Protein 1NWZ (pdb70)

B-factor: mean 12.77, std 9.42, range [4.28, 100.89]

InterPro domains:
  IPR000014 PAS domain [PS50112] (23-86)
  IPR000014 PAS domain [SM00091] (17-84)
  IPR000014 PAS domain [cd00130] (26-97)
  IPR012130 Photoactive yellow-protein [PIRSF000087] (1-125)
  IPR012130 Photoactive yellow-protein [TIGR02373] (2-125)
  IPR013767 PAS fold [PF00989] (20-121)
  IPR035965 PAS domain superfamily [SSF55785] (22-122)

GO terms:
  GO:0042802 identical protein binding (F, IPI)

Sequence (125 aa):
MEHVAFGSEDIENTLAKMDDGQLDGLAFGAIQLDGDGNILQYNAAEGDITGRDDPKQQVIGKNFFKDVAPCTDSPEFYYGGKKFFKKEEGGVVAASSGGNNLLNTMFEYTFDYQMTPTKVKVHMKKALSGDSYYWVFVKRV

Secondary structure (DSSP, 8-state):
-----TT-TTHHHHTTT--HHHHTT-SSEEEEEETT-BEEEE-HHHHHHH---HHHHTTSBIIIII-GGG-SIIIIIHHHHHHHHT--EEEEEEEE-TTS--EEEEEEEEE-SSSSEEEEEEEE-

CATH classification: 3.30.450.20

Structure (mmCIF, N/CA/C/O backbone):
data_1NWZ
#
_entry.id   1NWZ
#
_cell.length_a   65.699
_cell.length_b   65.699
_cell.length_c   40.239
_cell.angle_alpha   90.00
_cell.angle_beta   90.00
_cell.angle_gamma   120.00
#
_symmetry.space_group_name_H-M   'P 63'
#
loop_
_entity.id
_entity.type
_entity.pdbx_description
1 polymer 'Photoactive yellow protein'
2 non-polymer "4'-HYDROXYCINNAMIC ACID"
3 water water
#
loop_
_atom_site.group_PDB
_atom_site.id
_atom_site.type_symbol
_atom_site.label_atom_id
_atom_site.label_alt_id
_atom_site.label_comp_id
_atom_site.label_asym_id
_atom_site.label_entity_id
_atom_site.label_seq_id
_atom_site.pdbx_PDB_ins_code
_atom_site.Cartn_x
_atom_site.Cartn_y
_atom_site.Cartn_z
_atom_site.occupancy
_atom_site.B_iso_or_equiv
_atom_site.auth_seq_id
_atom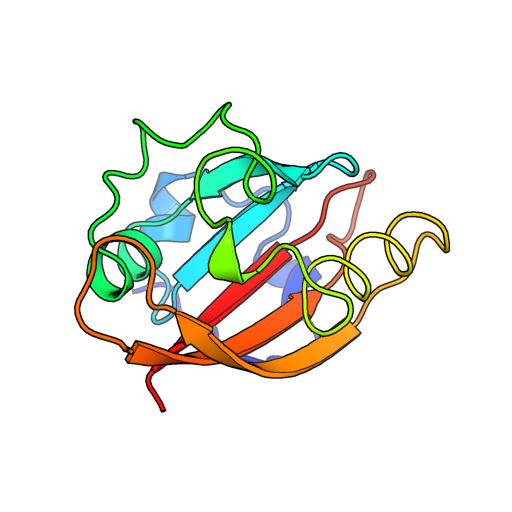_site.auth_comp_id
_atom_site.auth_asym_id
_atom_site.auth_atom_id
_atom_site.pdbx_PDB_model_num
ATOM 1 N N . MET A 1 1 ? 25.696 -15.731 -3.145 1.00 44.28 1 MET A N 1
ATOM 2 C CA . MET A 1 1 ? 25.619 -14.540 -3.932 1.00 35.16 1 MET A CA 1
ATOM 3 C C . MET A 1 1 ? 26.732 -13.563 -3.536 1.00 32.67 1 MET A C 1
ATOM 4 O O . MET A 1 1 ? 27.756 -13.990 -3.002 1.00 42.01 1 MET A O 1
ATOM 9 N N . GLU A 1 2 ? 26.530 -12.281 -3.794 1.00 25.41 2 GLU A N 1
ATOM 10 C CA . GLU A 1 2 ? 27.210 -11.217 -3.090 1.00 20.57 2 GLU A CA 1
ATOM 11 C C . GLU A 1 2 ? 26.288 -10.889 -1.909 1.00 20.73 2 GLU A C 1
ATOM 12 O O . GLU A 1 2 ? 25.113 -10.848 -2.188 1.00 27.78 2 GLU A O 1
ATOM 18 N N . HIS A 1 3 ? 26.772 -10.627 -0.745 1.00 19.83 3 HIS A N 1
ATOM 19 C CA . HIS A 1 3 ? 26.002 -10.314 0.465 1.00 19.56 3 HIS A CA 1
ATOM 20 C C . HIS A 1 3 ? 25.952 -8.807 0.654 1.00 20.77 3 HIS A C 1
ATOM 21 O O . HIS A 1 3 ? 26.702 -8.251 1.432 1.00 26.32 3 HIS A O 1
ATOM 28 N N . VAL A 1 4 ? 25.114 -8.088 -0.044 1.00 17.44 4 VAL A N 1
ATOM 29 C CA . VAL A 1 4 ? 24.871 -6.653 -0.005 1.00 16.00 4 VAL A CA 1
ATOM 30 C C . VAL A 1 4 ? 23.391 -6.370 -0.137 1.00 10.96 4 VAL A C 1
ATOM 31 O O . VAL A 1 4 ? 22.821 -6.887 -1.088 1.00 11.54 4 VAL A O 1
ATOM 35 N N . ALA A 1 5 ? 22.803 -5.599 0.772 1.00 10.69 5 ALA A N 1
ATOM 36 C CA . ALA A 1 5 ? 21.384 -5.267 0.668 1.00 9.12 5 ALA A CA 1
ATOM 37 C C . ALA A 1 5 ? 21.169 -3.984 -0.111 1.00 8.34 5 ALA A C 1
ATOM 38 O O . ALA A 1 5 ? 21.908 -3.044 -0.041 1.00 9.58 5 ALA A O 1
ATOM 40 N N . PHE A 1 6 ? 20.073 -4.018 -0.887 1.00 8.04 6 PHE A N 1
ATOM 41 C CA . PHE A 1 6 ? 19.593 -2.830 -1.554 1.00 7.63 6 PHE A CA 1
ATOM 42 C C . PHE A 1 6 ? 19.393 -1.708 -0.539 1.00 7.99 6 PHE A C 1
ATOM 43 O O . PHE A 1 6 ? 18.769 -1.876 0.484 1.00 9.03 6 PHE A O 1
ATOM 51 N N . GLY A 1 7 ? 19.942 -0.537 -0.906 1.00 7.85 7 GLY A N 1
ATOM 52 C CA . GLY A 1 7 ? 19.772 0.607 -0.073 1.00 9.11 7 GLY A CA 1
ATOM 53 C C . GLY A 1 7 ? 20.755 0.717 1.084 1.00 9.09 7 GLY A C 1
ATOM 54 O O . GLY A 1 7 ? 20.644 1.608 1.907 1.00 11.46 7 GLY A O 1
ATOM 55 N N . SER A 1 8 ? 21.731 -0.148 1.151 1.00 9.33 8 SER A N 1
ATOM 56 C CA . SER A 1 8 ? 22.742 -0.100 2.203 1.00 10.87 8 SER A CA 1
ATOM 57 C C . SER A 1 8 ? 23.434 1.250 2.189 1.00 10.74 8 SER A C 1
ATOM 58 O O . SER A 1 8 ? 23.765 1.823 1.156 1.00 10.79 8 SER A O 1
ATOM 63 N N . GLU A 1 9 ? 23.709 1.737 3.373 1.00 12.54 9 GLU A N 1
ATOM 64 C CA . GLU A 1 9 ? 24.288 3.094 3.511 1.00 14.86 9 GLU A CA 1
ATOM 65 C C . GLU A 1 9 ? 25.656 3.223 2.902 1.00 13.78 9 GLU A C 1
ATOM 66 O O . GLU A 1 9 ? 26.000 4.336 2.435 1.00 16.93 9 GLU A O 1
ATOM 72 N N . ASP A 1 10 ? 26.439 2.158 2.91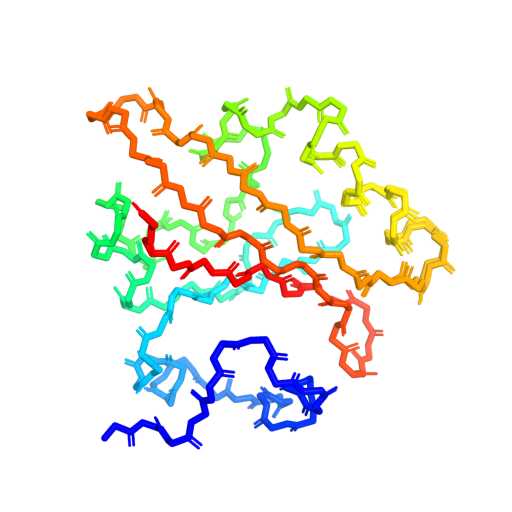6 1.00 14.94 10 ASP A N 1
ATOM 73 C CA . ASP A 1 10 ? 27.802 2.280 2.370 1.00 14.26 10 ASP A CA 1
ATOM 74 C C . ASP A 1 10 ? 27.956 1.515 1.092 1.00 11.58 10 ASP A C 1
ATOM 75 O O . ASP A 1 10 ? 29.051 1.049 0.761 1.00 12.51 10 ASP A O 1
ATOM 84 N N . ILE A 1 11 ? 26.863 1.385 0.328 1.00 10.69 11 ILE A N 1
ATOM 85 C CA . ILE A 1 11 ? 26.914 0.547 -0.865 1.00 9.92 11 ILE A CA 1
ATOM 86 C C . ILE A 1 11 ? 27.990 0.988 -1.828 1.00 10.01 11 ILE A C 1
ATOM 87 O O . ILE A 1 11 ? 28.541 0.139 -2.531 1.00 11.38 11 ILE A O 1
ATOM 92 N N . GLU A 1 12 ? 28.268 2.302 -1.943 1.00 10.27 12 GLU A N 1
ATOM 93 C CA . GLU A 1 12 ? 29.232 2.757 -2.893 1.00 10.86 12 GLU A CA 1
ATOM 94 C C . GLU A 1 12 ? 30.644 2.268 -2.506 1.00 11.14 12 GLU A C 1
ATOM 95 O O . GLU A 1 12 ? 31.492 2.123 -3.381 1.00 11.94 12 GLU A O 1
ATOM 101 N N . ASN A 1 13 ? 30.909 2.043 -1.255 1.00 10.43 13 ASN A N 1
ATOM 102 C CA . ASN A 1 13 ? 32.184 1.472 -0.852 1.00 10.52 13 ASN A CA 1
ATOM 103 C C . ASN A 1 13 ? 32.233 0.015 -1.175 1.00 10.88 13 ASN A C 1
ATOM 104 O O . ASN A 1 13 ? 33.215 -0.511 -1.715 1.00 12.17 13 ASN A O 1
ATOM 109 N N . THR A 1 14 ? 31.171 -0.720 -0.880 1.00 11.18 14 THR A N 1
ATOM 110 C CA . THR A 1 14 ? 31.156 -2.133 -1.146 1.00 12.10 14 THR A CA 1
ATOM 111 C C . THR A 1 14 ? 31.297 -2.491 -2.613 1.00 12.67 14 THR A C 1
ATOM 112 O O . THR A 1 14 ? 31.971 -3.468 -3.006 1.00 14.68 14 THR A O 1
ATOM 116 N N . LEU A 1 15 ? 30.640 -1.739 -3.441 1.00 12.24 15 LEU A N 1
ATOM 117 C CA . LEU A 1 15 ? 30.671 -1.989 -4.884 1.00 12.08 15 LEU A CA 1
ATOM 118 C C . LEU A 1 15 ? 31.790 -1.272 -5.603 1.00 13.17 15 LEU A C 1
ATOM 119 O O . LEU A 1 15 ? 31.925 -1.497 -6.810 1.00 20.57 15 LEU A O 1
ATOM 124 N N . ALA A 1 16 ? 32.624 -0.499 -4.913 1.00 15.22 16 ALA A N 1
ATOM 125 C CA . ALA A 1 16 ? 33.698 0.262 -5.573 1.00 15.34 16 ALA A CA 1
ATOM 126 C C . ALA A 1 16 ? 34.578 -0.684 -6.382 1.00 13.25 16 ALA A C 1
ATOM 127 O O . ALA A 1 16 ? 34.988 -1.697 -5.838 1.00 14.66 16 ALA A O 1
ATOM 129 N N . LYS A 1 17 ? 34.795 -0.409 -7.677 1.00 17.31 17 LYS A N 1
ATOM 130 C CA . LYS A 1 17 ? 35.670 -1.224 -8.502 1.00 19.95 17 LYS A CA 1
ATOM 131 C C . LYS A 1 17 ? 35.213 -2.661 -8.629 1.00 23.67 17 LYS A C 1
ATOM 132 O O . LYS A 1 17 ? 36.035 -3.479 -9.061 1.00 32.07 17 LYS A O 1
ATOM 138 N N . MET A 1 18 ? 33.959 -2.949 -8.304 1.00 22.16 18 MET A N 1
ATOM 139 C CA . MET A 1 18 ? 33.482 -4.346 -8.374 1.00 25.54 18 MET A CA 1
ATOM 140 C C . MET A 1 18 ? 33.535 -4.805 -9.817 1.00 23.87 18 MET A C 1
ATOM 141 O O . MET A 1 18 ? 33.063 -4.073 -10.657 1.00 27.84 18 MET A O 1
ATOM 146 N N . ASP A 1 19 ? 34.107 -5.961 -10.181 1.00 24.72 19 ASP A N 1
ATOM 147 C CA . ASP A 1 19 ? 34.075 -6.300 -11.609 1.00 22.60 19 ASP A CA 1
ATOM 148 C C . ASP A 1 19 ? 32.709 -6.836 -12.024 1.00 17.66 19 ASP A C 1
ATOM 149 O O . ASP A 1 19 ? 31.842 -7.108 -11.250 1.00 17.43 19 ASP A O 1
ATOM 154 N N . ASP A 1 20 ? 32.539 -7.014 -13.339 1.00 18.08 20 ASP A N 1
ATOM 155 C CA . ASP A 1 20 ? 31.260 -7.361 -13.844 1.00 16.96 20 ASP A CA 1
ATOM 156 C C . ASP A 1 20 ? 30.803 -8.708 -13.284 1.00 15.97 20 ASP A C 1
ATOM 157 O O . ASP A 1 20 ? 29.639 -8.871 -12.897 1.00 14.47 20 ASP A O 1
ATOM 162 N N . GLY A 1 21 ? 31.593 -9.717 -13.147 1.00 17.92 21 GLY A N 1
ATOM 163 C CA . GLY A 1 21 ? 31.286 -10.940 -12.499 1.00 19.05 21 GLY A CA 1
ATOM 164 C C . GLY A 1 21 ? 30.709 -10.869 -11.089 1.00 17.54 21 GLY A C 1
ATOM 165 O O . GLY A 1 21 ? 29.718 -11.465 -10.674 1.00 19.07 21 GLY A O 1
ATOM 166 N N . GLN A 1 22 ? 31.395 -10.115 -10.261 1.00 18.54 22 GLN A N 1
ATOM 167 C CA . GLN A 1 22 ? 30.959 -9.903 -8.889 1.00 17.68 22 GLN A CA 1
ATOM 168 C C . GLN A 1 22 ? 29.633 -9.138 -8.873 1.00 13.52 22 GLN A C 1
ATOM 169 O O . GLN A 1 22 ? 28.751 -9.453 -8.090 1.00 14.71 22 GLN A O 1
ATOM 175 N N . LEU A 1 23 ? 29.499 -8.130 -9.735 1.00 12.02 23 LEU A N 1
ATOM 176 C CA . LEU A 1 23 ? 28.269 -7.389 -9.774 1.00 10.56 23 LEU A CA 1
ATOM 177 C C . LEU A 1 23 ? 27.080 -8.301 -10.105 1.00 9.56 23 LEU A C 1
ATOM 178 O O . LEU A 1 23 ? 25.970 -8.083 -9.639 1.00 9.74 23 LEU A O 1
ATOM 183 N N . ASP A 1 24 ? 27.340 -9.297 -10.935 1.00 9.58 24 ASP A N 1
ATOM 184 C CA . ASP A 1 24 ? 26.302 -10.263 -11.263 1.00 10.54 24 ASP A CA 1
ATOM 185 C C . ASP A 1 24 ? 25.863 -11.096 -10.088 1.00 11.02 24 ASP A C 1
ATOM 186 O O . ASP A 1 24 ? 24.881 -11.788 -10.121 1.00 14.11 24 ASP A O 1
ATOM 191 N N . GLY A 1 25 ? 26.606 -11.084 -8.985 1.00 11.89 25 GLY A N 1
ATOM 192 C CA . GLY A 1 25 ? 26.158 -11.803 -7.809 1.00 12.99 25 GLY A CA 1
ATOM 193 C C . GLY A 1 25 ? 25.246 -11.035 -6.930 1.00 10.97 25 GLY A C 1
ATOM 194 O O . GLY A 1 25 ? 24.865 -11.565 -5.879 1.00 14.02 25 GLY A O 1
ATOM 195 N N . LEU A 1 26 ? 24.868 -9.794 -7.205 1.00 10.45 26 LEU A N 1
ATOM 196 C CA . LEU A 1 26 ? 23.957 -9.055 -6.331 1.00 9.12 26 LEU A CA 1
ATOM 197 C C . LEU A 1 26 ? 22.515 -9.522 -6.417 1.00 9.06 26 LEU A C 1
ATOM 198 O O . LEU A 1 26 ? 22.057 -10.016 -7.451 1.00 10.14 26 LEU A O 1
ATOM 203 N N . ALA A 1 27 ? 21.790 -9.314 -5.345 1.00 8.78 27 ALA A N 1
ATOM 204 C CA . ALA A 1 27 ? 20.388 -9.652 -5.263 1.00 9.54 27 ALA A CA 1
ATOM 205 C C . ALA A 1 27 ? 19.473 -8.683 -5.976 1.00 8.14 27 ALA A C 1
ATOM 206 O O . ALA A 1 27 ? 18.257 -8.921 -6.034 1.00 11.11 27 ALA A O 1
ATOM 208 N N . PHE A 1 28 ? 20.013 -7.583 -6.449 1.00 6.78 28 PHE A N 1
ATOM 209 C CA . PHE A 1 28 ? 19.247 -6.508 -7.052 1.00 6.30 28 PHE A CA 1
ATOM 210 C C . PHE A 1 28 ? 19.988 -6.064 -8.300 1.00 5.28 28 PHE A C 1
ATOM 211 O O . PHE A 1 28 ? 21.165 -6.334 -8.492 1.00 5.78 28 PHE A O 1
ATOM 219 N N . GLY A 1 29 ? 19.235 -5.358 -9.147 1.00 5.04 29 GLY A N 1
ATOM 220 C CA . GLY A 1 29 ? 19.803 -4.788 -10.342 1.00 5.00 29 GLY A CA 1
ATOM 221 C C . GLY A 1 29 ? 20.776 -3.678 -10.021 1.00 4.56 29 GLY A C 1
ATOM 222 O O . GLY A 1 29 ? 20.551 -2.863 -9.121 1.00 4.95 29 GLY A O 1
ATOM 223 N N . ALA A 1 30 ? 21.843 -3.623 -10.801 1.00 4.94 30 ALA A N 1
ATOM 224 C CA . ALA A 1 30 ? 22.860 -2.594 -10.634 1.00 5.07 30 ALA A CA 1
ATOM 225 C C . ALA A 1 30 ? 23.354 -2.190 -12.014 1.00 5.14 30 ALA A C 1
ATOM 226 O O . ALA A 1 30 ? 23.776 -3.031 -12.798 1.00 6.11 30 ALA A O 1
ATOM 228 N N . ILE A 1 31 ? 23.323 -0.890 -12.236 1.00 5.20 31 ILE A N 1
ATOM 229 C CA . ILE A 1 31 ? 23.802 -0.244 -13.434 1.00 5.34 31 ILE A CA 1
ATOM 230 C C . ILE A 1 31 ? 24.795 0.805 -12.998 1.00 5.36 31 ILE A C 1
ATOM 231 O O . ILE A 1 31 ? 24.518 1.556 -12.059 1.00 6.59 31 ILE A O 1
ATOM 236 N N . GLN A 1 32 ? 25.937 0.912 -13.661 1.00 6.04 32 GLN A N 1
ATOM 237 C CA . GLN A 1 32 ? 26.842 2.028 -13.428 1.00 6.70 32 GLN A CA 1
ATOM 238 C C . GLN A 1 32 ? 26.801 2.897 -14.673 1.00 6.46 32 GLN A C 1
ATOM 239 O O . GLN A 1 32 ? 26.966 2.361 -15.776 1.00 7.05 32 GLN A O 1
ATOM 245 N N . LEU A 1 33 ? 26.584 4.185 -14.505 1.00 6.69 33 LEU A N 1
ATOM 246 C CA . LEU A 1 33 ? 26.508 5.167 -15.559 1.00 6.76 33 LEU A CA 1
ATOM 247 C C . LEU A 1 33 ? 27.650 6.170 -15.411 1.00 7.20 33 LEU A C 1
ATOM 248 O O . LEU A 1 33 ? 28.002 6.542 -14.319 1.00 8.16 33 LEU A O 1
ATOM 253 N N . ASP A 1 34 ? 28.122 6.677 -16.542 1.00 7.68 34 ASP A N 1
ATOM 254 C CA . ASP A 1 34 ? 28.934 7.867 -16.496 1.00 8.80 34 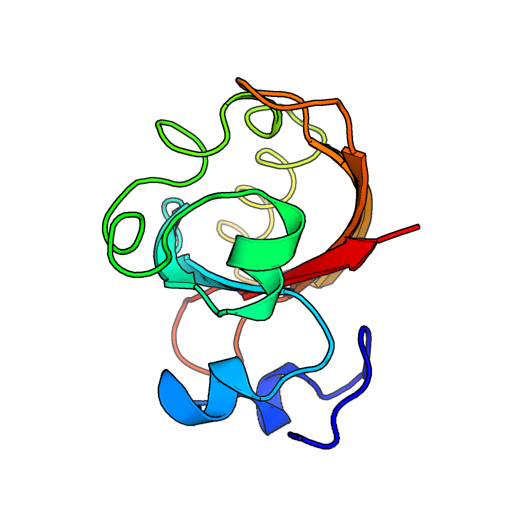ASP A CA 1
ATOM 255 C C . ASP A 1 34 ? 28.008 9.082 -16.364 1.00 8.85 34 ASP A C 1
ATOM 256 O O . ASP A 1 34 ? 26.788 8.963 -16.317 1.00 8.90 34 ASP A O 1
ATOM 261 N N . GLY A 1 35 ? 28.621 10.274 -16.299 1.00 10.76 35 GLY A N 1
ATOM 262 C CA . GLY A 1 35 ? 27.812 11.449 -16.055 1.00 11.49 35 GLY A CA 1
ATOM 263 C C . GLY A 1 35 ? 26.898 11.847 -17.157 1.00 12.01 35 GLY A C 1
ATOM 264 O O . GLY A 1 35 ? 25.945 12.601 -16.925 1.00 14.14 35 GLY A O 1
ATOM 265 N N . ASP A 1 36 ? 27.143 11.317 -18.343 1.00 11.16 36 ASP A N 1
ATOM 266 C CA . ASP A 1 36 ? 26.227 11.542 -19.442 1.00 11.56 36 ASP A CA 1
ATOM 267 C C . ASP A 1 36 ? 25.108 10.528 -19.462 1.00 11.36 36 ASP A C 1
ATOM 268 O O . ASP A 1 36 ? 24.153 10.705 -20.195 1.00 14.50 36 ASP A O 1
ATOM 273 N N . GLY A 1 37 ? 25.194 9.491 -18.679 1.00 9.54 37 GLY A N 1
ATOM 274 C CA . GLY A 1 37 ? 24.233 8.435 -18.745 1.00 9.37 37 GLY A CA 1
ATOM 275 C C . GLY A 1 37 ? 24.624 7.254 -19.623 1.00 8.22 37 GLY A C 1
ATOM 276 O O . GLY A 1 37 ? 23.786 6.373 -19.823 1.00 8.76 37 GLY A O 1
ATOM 277 N N . ASN A 1 38 ? 25.868 7.191 -20.086 1.00 8.37 38 ASN A N 1
ATOM 278 C CA . ASN A 1 38 ? 26.305 6.006 -20.784 1.00 8.23 38 ASN A CA 1
ATOM 279 C C . ASN A 1 38 ? 26.540 4.860 -19.794 1.00 7.09 38 ASN A C 1
ATOM 280 O O . ASN A 1 38 ? 27.056 5.042 -18.709 1.00 7.83 38 ASN A O 1
ATOM 285 N N . ILE A 1 39 ? 26.129 3.678 -20.234 1.00 7.01 39 ILE A N 1
ATOM 286 C CA . ILE A 1 39 ? 26.182 2.503 -19.367 1.00 6.41 39 ILE A CA 1
ATOM 287 C C . ILE A 1 39 ? 27.579 1.910 -19.342 1.00 6.71 39 ILE A C 1
ATOM 288 O O . ILE A 1 39 ? 28.100 1.493 -20.391 1.00 7.66 39 ILE A O 1
ATOM 293 N N . LEU A 1 40 ? 28.159 1.825 -18.172 1.00 6.87 40 LEU A N 1
ATOM 294 C CA . LEU A 1 40 ? 29.465 1.254 -17.944 1.00 7.31 40 LEU A CA 1
ATOM 295 C C . LEU A 1 40 ? 29.399 -0.175 -17.462 1.00 7.23 40 LEU A C 1
ATOM 296 O O . LEU A 1 40 ? 30.277 -0.985 -17.780 1.00 8.79 40 LEU A O 1
ATOM 301 N N . GLN A 1 41 ? 28.414 -0.476 -16.627 1.00 6.84 41 GLN A N 1
ATOM 302 C CA . GLN A 1 41 ? 28.200 -1.807 -16.060 1.00 6.61 41 GLN A CA 1
ATOM 303 C C . GLN A 1 41 ? 26.702 -2.018 -15.993 1.00 5.95 41 GLN A C 1
ATOM 304 O O . GLN A 1 41 ? 25.944 -1.071 -15.845 1.00 5.92 41 GLN A O 1
ATOM 314 N N . TYR A 1 42 ? 26.319 -3.273 -16.073 1.00 5.99 42 TYR A N 1
ATOM 315 C CA . TYR A 1 42 ? 24.883 -3.633 -16.073 1.00 5.62 42 TYR A CA 1
ATOM 316 C C . TYR A 1 42 ? 24.824 -5.081 -15.663 1.00 5.83 42 TYR A C 1
ATOM 317 O O . TYR A 1 42 ? 25.366 -5.926 -16.373 1.00 7.15 42 TYR A O 1
ATOM 326 N N . ASN A 1 43 ? 24.229 -5.396 -14.536 1.00 5.76 43 ASN A N 1
ATOM 327 C CA . ASN A 1 43 ? 24.358 -6.743 -14.021 1.00 5.97 43 ASN A CA 1
ATOM 328 C C . ASN A 1 43 ? 23.199 -7.654 -14.429 1.00 6.13 43 ASN A C 1
ATOM 329 O O . ASN A 1 43 ? 22.211 -7.291 -15.015 1.00 6.09 43 ASN A O 1
ATOM 334 N N . ALA A 1 44 ? 23.407 -8.927 -14.048 1.00 7.50 44 ALA A N 1
ATOM 335 C CA . ALA A 1 44 ? 22.482 -9.972 -14.446 1.00 7.79 44 ALA A CA 1
ATOM 336 C C . ALA A 1 44 ? 21.135 -9.751 -13.822 1.00 6.83 44 ALA A C 1
ATOM 337 O O . ALA A 1 44 ? 20.096 -9.966 -14.475 1.00 7.42 44 ALA A O 1
ATOM 339 N N . ALA A 1 45 ? 21.068 -9.337 -12.558 1.00 6.83 45 ALA A N 1
ATOM 340 C CA . ALA A 1 45 ? 19.778 -9.134 -11.928 1.00 6.64 45 ALA A CA 1
ATOM 341 C C . ALA A 1 45 ? 18.990 -8.064 -12.647 1.00 6.10 45 ALA A C 1
ATOM 342 O O . ALA A 1 45 ? 17.765 -8.164 -12.777 1.00 6.78 45 ALA A O 1
ATOM 344 N N . GLU A 1 46 ? 19.670 -7.004 -13.105 1.00 5.33 46 GLU A N 1
ATOM 345 C CA . GLU A 1 46 ? 18.964 -5.971 -13.849 1.00 5.15 46 GLU A CA 1
ATOM 346 C C . GLU A 1 46 ? 18.410 -6.535 -15.133 1.00 5.38 46 GLU A C 1
ATOM 347 O O . GLU A 1 46 ? 17.275 -6.256 -15.519 1.00 6.21 46 GLU A O 1
ATOM 353 N N . GLY A 1 47 ? 19.227 -7.336 -15.854 1.00 5.66 47 GLY A N 1
ATOM 354 C CA . GLY A 1 47 ? 18.737 -7.941 -17.056 1.00 6.19 47 GLY A CA 1
ATOM 355 C C . GLY A 1 47 ? 17.545 -8.817 -16.814 1.00 6.07 47 GLY A C 1
ATOM 356 O O . GLY A 1 47 ? 16.644 -8.924 -17.663 1.00 6.88 47 GLY A O 1
ATOM 357 N N . ASP A 1 48 ? 17.489 -9.494 -15.677 1.00 6.43 48 ASP A N 1
ATOM 358 C CA . ASP A 1 48 ? 16.318 -10.299 -15.361 1.00 7.13 48 ASP A CA 1
ATOM 359 C C . ASP A 1 48 ? 15.097 -9.440 -15.102 1.00 7.34 48 ASP A C 1
ATOM 360 O O . ASP A 1 48 ? 13.976 -9.825 -15.506 1.00 9.54 48 ASP A O 1
ATOM 369 N N . ILE A 1 49 ? 15.260 -8.320 -14.459 1.00 6.52 49 ILE A N 1
ATOM 370 C CA . ILE A 1 49 ? 14.134 -7.421 -14.206 1.00 7.21 49 ILE A CA 1
ATOM 371 C C . ILE A 1 49 ? 13.625 -6.847 -15.492 1.00 7.07 49 ILE A C 1
ATOM 372 O O . ILE A 1 49 ? 12.398 -6.683 -15.652 1.00 9.85 49 ILE A O 1
ATOM 377 N N . THR A 1 50 ? 14.500 -6.468 -16.423 1.00 5.93 50 THR A N 1
ATOM 378 C CA . THR A 1 50 ? 14.108 -5.631 -17.549 1.00 5.93 50 THR A CA 1
ATOM 379 C C . THR A 1 50 ? 14.062 -6.340 -18.886 1.00 6.11 50 THR A C 1
ATOM 380 O O . THR A 1 50 ? 13.513 -5.782 -19.832 1.00 7.08 50 THR A O 1
ATOM 384 N N . GLY A 1 51 ? 14.670 -7.503 -18.963 1.00 6.13 51 GLY A N 1
ATOM 385 C CA . GLY A 1 51 ? 14.823 -8.201 -20.222 1.00 6.48 51 GLY A CA 1
ATOM 386 C C . GLY A 1 51 ? 16.011 -7.833 -21.039 1.00 6.11 51 GLY A C 1
ATOM 387 O O . GLY A 1 51 ? 16.300 -8.514 -22.031 1.00 7.42 51 GLY A O 1
ATOM 388 N N . ARG A 1 52 ? 16.735 -6.767 -20.705 1.00 5.90 52 ARG A N 1
ATOM 389 C CA . ARG A 1 52 ? 17.866 -6.375 -21.522 1.00 6.00 52 ARG A CA 1
ATOM 390 C C . ARG A 1 52 ? 19.009 -7.377 -21.334 1.00 6.36 52 ARG A C 1
ATOM 391 O O . ARG A 1 52 ? 19.161 -7.972 -20.283 1.00 6.85 52 ARG A O 1
ATOM 399 N N A ASP A 1 53 ? 19.781 -7.614 -22.366 0.61 7.67 53 ASP A N 1
ATOM 400 N N B ASP A 1 53 ? 19.818 -7.400 -22.376 0.39 6.60 53 ASP A N 1
ATOM 401 C CA A ASP A 1 53 ? 20.991 -8.405 -22.364 0.61 7.54 53 ASP A CA 1
ATOM 402 C CA B ASP A 1 53 ? 20.972 -8.298 -22.256 0.39 7.30 53 ASP A CA 1
ATOM 403 C C A ASP A 1 53 ? 22.149 -7.542 -21.912 0.61 7.67 53 ASP A C 1
ATOM 404 C C B ASP A 1 53 ? 22.161 -7.404 -21.889 0.39 7.10 53 ASP A C 1
ATOM 405 O O A ASP A 1 53 ? 22.537 -6.627 -22.652 0.61 8.36 53 ASP A O 1
ATOM 406 O O B ASP A 1 53 ? 22.466 -6.442 -22.593 0.39 8.91 53 ASP A O 1
ATOM 415 N N . PRO A 1 54 ? 22.757 -7.698 -20.728 1.00 8.39 54 PRO A N 1
ATOM 416 C CA . PRO A 1 54 ? 23.723 -6.734 -20.236 1.00 9.85 54 PRO A CA 1
ATOM 417 C C . PRO A 1 54 ? 24.838 -6.288 -21.187 1.00 11.68 54 PRO A C 1
ATOM 418 O O . PRO A 1 54 ? 25.091 -5.073 -21.392 1.00 12.65 54 PRO A O 1
ATOM 422 N N . LYS A 1 55 ? 25.475 -7.225 -21.827 1.00 13.63 55 LYS A N 1
ATOM 423 C CA . LYS A 1 55 ? 26.576 -6.836 -22.683 1.00 17.65 55 LYS A CA 1
ATOM 424 C C . LYS A 1 55 ? 26.127 -6.089 -23.904 1.00 17.56 55 LYS A C 1
ATOM 425 O O . LYS A 1 55 ? 26.885 -5.423 -24.574 1.00 25.61 55 LYS A O 1
ATOM 431 N N A GLN A 1 56 ? 24.857 -6.263 -24.250 0.60 14.26 56 GLN A N 1
ATOM 432 N N B GLN A 1 56 ? 24.834 -6.138 -24.206 0.40 14.23 56 GLN A N 1
ATOM 433 C CA A GLN A 1 56 ? 24.418 -5.495 -25.390 0.60 16.54 56 GLN A CA 1
ATOM 434 C CA B GLN A 1 56 ? 24.286 -5.431 -25.342 0.40 15.78 56 GLN A CA 1
ATOM 435 C C A GLN A 1 56 ? 24.209 -4.033 -25.014 0.60 15.52 56 GLN A C 1
ATOM 436 C C B GLN A 1 56 ? 23.862 -3.990 -25.091 0.40 15.50 56 GLN A C 1
ATOM 437 O O A GLN A 1 56 ? 24.450 -3.186 -25.867 0.60 15.88 56 GLN A O 1
ATOM 438 O O B GLN A 1 56 ? 23.585 -3.195 -25.992 0.40 17.19 56 GLN A O 1
ATOM 449 N N . VAL A 1 57 ? 23.806 -3.690 -23.792 1.00 9.74 57 VAL A N 1
ATOM 450 C CA . VAL A 1 57 ? 23.457 -2.325 -23.420 1.00 8.76 57 VAL A CA 1
ATOM 451 C C . VAL A 1 57 ? 24.617 -1.507 -22.920 1.00 8.27 57 VAL A C 1
ATOM 452 O O . VAL A 1 57 ? 24.586 -0.303 -22.893 1.00 8.53 57 VAL A O 1
ATOM 456 N N . ILE A 1 58 ? 25.683 -2.190 -22.477 1.00 8.84 58 ILE A N 1
ATOM 457 C CA . ILE A 1 58 ? 26.861 -1.469 -22.049 1.00 8.49 58 ILE A CA 1
ATOM 458 C C . ILE A 1 58 ? 27.368 -0.673 -23.251 1.00 8.29 58 ILE A C 1
ATOM 459 O O . ILE A 1 58 ? 27.492 -1.175 -24.361 1.00 10.05 58 ILE A O 1
ATOM 464 N N . GLY A 1 59 ? 27.643 0.596 -23.011 1.00 8.07 59 GLY A N 1
ATOM 465 C CA . GLY A 1 59 ? 28.051 1.529 -24.055 1.00 8.75 59 GLY A CA 1
ATOM 466 C C . GLY A 1 59 ? 26.934 2.324 -24.624 1.00 8.97 59 GLY A C 1
ATOM 467 O O . GLY A 1 59 ? 27.203 3.332 -25.300 1.00 13.23 59 GLY A O 1
ATOM 468 N N . LYS A 1 60 ? 25.671 1.952 -24.398 1.00 8.18 60 LYS A N 1
ATOM 469 C CA . LYS A 1 60 ? 24.565 2.722 -24.838 1.00 8.82 60 LYS A CA 1
ATOM 470 C C . LYS A 1 60 ? 24.240 3.816 -23.813 1.00 8.06 60 LYS A C 1
ATOM 471 O O . LYS A 1 60 ? 24.572 3.718 -22.652 1.00 8.39 60 LYS A O 1
ATOM 477 N N . ASN A 1 61 ? 23.478 4.812 -24.274 1.00 9.57 61 ASN A N 1
ATOM 478 C CA . ASN A 1 61 ? 23.063 5.857 -23.337 1.00 9.26 61 ASN A CA 1
ATOM 479 C C . ASN A 1 61 ? 21.703 5.379 -22.746 1.00 8.28 61 ASN A C 1
ATOM 480 O O . ASN A 1 61 ? 20.741 5.111 -23.461 1.00 8.59 61 ASN A O 1
ATOM 485 N N . PHE A 1 62 ? 21.700 5.323 -21.437 1.00 7.77 62 PHE A N 1
ATOM 486 C CA . PHE A 1 62 ? 20.548 4.827 -20.736 1.00 7.45 62 PHE A CA 1
ATOM 487 C C . PHE A 1 62 ? 19.320 5.663 -21.006 1.00 7.21 62 PHE A C 1
ATOM 488 O O . PHE A 1 62 ? 18.223 5.135 -21.193 1.00 7.84 62 PHE A O 1
ATOM 496 N N . PHE A 1 63 ? 19.450 6.988 -21.013 1.00 7.71 63 PHE A N 1
ATOM 497 C CA . PHE A 1 63 ? 18.294 7.853 -21.098 1.00 7.85 63 PHE A CA 1
ATOM 498 C C . PHE A 1 63 ? 17.820 8.088 -22.506 1.00 8.48 63 PHE A C 1
ATOM 499 O O . PHE A 1 63 ? 16.620 8.318 -22.716 1.00 9.23 63 PHE A O 1
ATOM 507 N N . LYS A 1 64 ? 18.782 8.125 -23.417 1.00 9.02 64 LYS A N 1
ATOM 508 C CA . LYS A 1 64 ? 18.439 8.380 -24.799 1.00 9.60 64 LYS A CA 1
ATOM 509 C C . LYS A 1 64 ? 17.901 7.143 -25.461 1.00 10.62 64 LYS A C 1
ATOM 510 O O . LYS A 1 64 ? 16.968 7.217 -26.255 1.00 14.33 64 LYS A O 1
ATOM 519 N N . ASP A 1 65 ? 18.582 5.983 -25.251 1.00 10.63 65 ASP A N 1
ATOM 520 C CA . ASP A 1 65 ? 18.433 4.796 -26.020 1.00 12.70 65 ASP A CA 1
ATOM 521 C C . ASP A 1 65 ? 17.717 3.672 -25.282 1.00 9.49 65 ASP A C 1
ATOM 522 O O . ASP A 1 65 ? 16.710 3.052 -25.709 1.00 11.32 65 ASP A O 1
ATOM 527 N N . VAL A 1 66 ? 18.249 3.309 -24.124 1.00 7.83 66 VAL A N 1
ATOM 528 C CA . VAL A 1 66 ? 17.779 2.067 -23.496 1.00 7.40 66 VAL A CA 1
ATOM 529 C C . VAL A 1 66 ? 16.466 2.218 -22.750 1.00 6.80 66 VAL A C 1
ATOM 530 O O . VAL A 1 66 ? 15.610 1.343 -22.773 1.00 7.85 66 VAL A O 1
ATOM 534 N N . ALA A 1 67 ? 16.317 3.337 -22.085 1.00 6.75 67 ALA A N 1
ATOM 535 C CA . ALA A 1 67 ? 15.275 3.533 -21.076 1.00 6.12 67 ALA A CA 1
ATOM 536 C C . ALA A 1 67 ? 14.583 4.869 -21.290 1.00 5.72 67 ALA A C 1
ATOM 537 O O . ALA A 1 67 ? 14.579 5.730 -20.404 1.00 5.73 67 ALA A O 1
ATOM 539 N N . PRO A 1 68 ? 13.947 5.102 -22.439 1.00 6.13 68 PRO A N 1
ATOM 540 C CA . PRO A 1 68 ? 13.333 6.416 -22.683 1.00 6.00 68 PRO A CA 1
ATOM 541 C C . PRO A 1 68 ? 12.232 6.742 -21.697 1.00 5.44 68 PRO A C 1
ATOM 542 O O . PRO A 1 68 ? 11.950 7.914 -21.469 1.00 5.65 68 PRO A O 1
ATOM 546 N N . CYS A 1 69 ? 11.635 5.720 -21.064 1.00 5.25 69 CYS A N 1
ATOM 547 C CA . CYS A 1 69 ? 10.620 6.011 -20.080 1.00 5.03 69 CYS A CA 1
ATOM 548 C C . CYS A 1 69 ? 11.199 6.715 -18.858 1.00 4.74 69 CYS A C 1
ATOM 549 O O . CYS A 1 69 ? 10.417 7.275 -18.083 1.00 5.43 69 CYS A O 1
ATOM 552 N N . THR A 1 70 ? 12.511 6.680 -18.678 1.00 4.87 70 THR A N 1
ATOM 553 C CA . THR A 1 70 ? 13.182 7.353 -17.597 1.00 4.93 70 THR A CA 1
ATOM 554 C C . THR A 1 70 ? 13.657 8.731 -17.986 1.00 5.01 70 THR A C 1
ATOM 555 O O . THR A 1 70 ? 14.174 9.463 -17.144 1.00 5.73 70 THR A O 1
ATOM 559 N N . ASP A 1 71 ? 13.481 9.119 -19.254 1.00 5.23 71 ASP A N 1
ATOM 560 C CA . ASP A 1 71 ? 13.843 10.432 -19.732 1.00 5.59 71 ASP A CA 1
ATOM 561 C C . ASP A 1 71 ? 12.705 11.377 -19.366 1.00 5.81 71 ASP A C 1
ATOM 562 O O . ASP A 1 71 ? 11.786 11.616 -20.139 1.00 6.29 71 ASP A O 1
ATOM 567 N N . SER A 1 72 ? 12.769 11.846 -18.138 1.00 6.13 72 SER A N 1
ATOM 568 C CA . SER A 1 72 ? 11.729 12.609 -17.505 1.00 6.15 72 SER A CA 1
ATOM 569 C C . SER A 1 72 ? 12.351 13.343 -16.343 1.00 6.00 72 SER A C 1
ATOM 570 O O . SER A 1 72 ? 13.384 12.917 -15.837 1.00 6.08 72 SER A O 1
ATOM 573 N N . PRO A 1 73 ? 11.716 14.400 -15.837 1.00 6.41 73 PRO A N 1
ATOM 574 C CA . PRO A 1 73 ? 12.252 15.041 -14.641 1.00 6.85 73 PRO A CA 1
ATOM 575 C C . PRO A 1 73 ? 12.356 14.113 -13.459 1.00 6.62 73 PRO A C 1
ATOM 576 O O . PRO A 1 73 ? 13.214 14.300 -12.604 1.00 7.94 73 PRO A O 1
ATOM 580 N N . GLU A 1 74 ? 11.477 13.133 -13.381 1.00 6.54 74 GLU A N 1
ATOM 581 C CA . GLU A 1 74 ? 11.372 12.273 -12.228 1.00 6.98 74 GLU A CA 1
ATOM 582 C C . GLU A 1 74 ? 12.476 11.251 -12.133 1.00 6.77 74 GLU A C 1
ATOM 583 O O . GLU A 1 74 ? 12.658 10.654 -11.083 1.00 9.00 74 GLU A O 1
ATOM 589 N N . PHE A 1 75 ? 13.241 11.055 -13.195 1.00 6.18 75 PHE A N 1
ATOM 590 C CA . PHE A 1 75 ? 14.295 10.048 -13.163 1.00 5.87 75 PHE A CA 1
ATOM 591 C C . PHE A 1 75 ? 15.538 10.714 -13.740 1.00 5.66 75 PHE A C 1
ATOM 592 O O . PHE A 1 75 ? 16.421 11.125 -12.973 1.00 6.35 75 PHE A O 1
ATOM 600 N N A TYR A 1 76 ? 15.670 10.858 -15.017 0.73 5.23 76 TYR A N 1
ATOM 601 N N B TYR A 1 76 ? 15.455 10.958 -15.057 0.27 5.06 76 TYR A N 1
ATOM 602 C CA A TYR A 1 76 ? 16.793 11.538 -15.680 0.73 5.73 76 TYR A CA 1
ATOM 603 C CA B TYR A 1 76 ? 16.655 11.596 -15.594 0.27 5.31 76 TYR A CA 1
ATOM 604 C C A TYR A 1 76 ? 17.053 12.900 -15.064 0.73 6.32 76 TYR A C 1
ATOM 605 C C B TYR A 1 76 ? 16.876 12.970 -14.980 0.27 5.41 76 TYR A C 1
ATOM 606 O O A TYR A 1 76 ? 18.208 13.255 -14.799 0.73 7.29 76 TYR A O 1
ATOM 607 O O B TYR A 1 76 ? 18.014 13.432 -14.863 0.27 5.58 76 TYR A O 1
ATOM 624 N N A GLY A 1 77 ? 16.010 13.693 -14.818 0.73 6.26 77 GLY A N 1
ATOM 625 N N B GLY A 1 77 ? 15.795 13.640 -14.582 0.27 4.95 77 GLY A N 1
ATOM 626 C CA A GLY A 1 77 ? 16.220 15.015 -14.224 0.73 6.31 77 GLY A CA 1
ATOM 627 C CA B GLY A 1 77 ? 15.924 14.967 -13.983 0.27 7.14 77 GLY A CA 1
ATOM 628 C C A GLY A 1 77 ? 16.987 14.925 -12.918 0.73 6.28 77 GLY A C 1
ATOM 629 C C B GLY A 1 77 ? 16.637 14.906 -12.645 0.27 6.29 77 GLY A C 1
ATOM 630 O O A GLY A 1 77 ? 17.887 15.724 -12.656 0.73 7.77 77 GLY A O 1
ATOM 631 O O B GLY A 1 77 ? 17.491 15.737 -12.341 0.27 7.55 77 GLY A O 1
ATOM 632 N N A LYS A 1 78 ? 16.630 13.945 -12.092 0.73 6.50 78 LYS A N 1
ATOM 633 N N B LYS A 1 78 ? 16.285 13.911 -11.833 0.27 6.59 78 LYS A N 1
ATOM 634 C CA A LYS A 1 78 ? 17.291 13.753 -10.807 0.73 6.96 78 LYS A CA 1
ATOM 635 C CA B LYS A 1 78 ? 16.903 13.750 -10.519 0.27 8.37 78 LYS A CA 1
ATOM 636 C C A LYS A 1 78 ? 18.744 13.344 -11.033 0.73 6.33 78 LYS A C 1
ATOM 637 C C B LYS A 1 78 ? 18.357 13.308 -10.665 0.27 8.41 78 LYS A C 1
ATOM 638 O O A LYS A 1 78 ? 19.652 13.811 -10.363 0.73 6.76 78 LYS A O 1
ATOM 639 O O B LYS A 1 78 ? 19.189 13.577 -9.801 0.27 8.45 78 LYS A O 1
ATOM 650 N N A PHE A 1 79 ? 18.925 12.449 -12.008 0.73 6.29 79 PHE A N 1
ATOM 651 N N B PHE A 1 79 ? 18.646 12.630 -11.768 0.27 8.98 79 PHE A N 1
ATOM 652 C CA A PHE A 1 79 ? 20.249 11.970 -12.333 0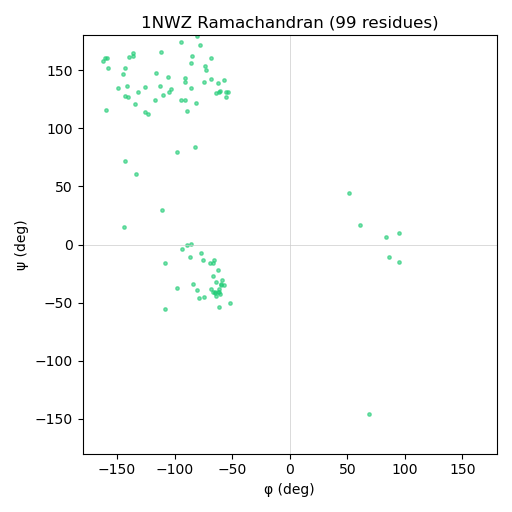.73 7.00 79 PHE A CA 1
ATOM 653 C CA B PHE A 1 79 ? 19.982 12.140 -12.059 0.27 7.63 79 PHE A CA 1
ATOM 654 C C A PHE A 1 79 ? 21.167 13.096 -12.795 0.73 6.96 79 PHE A C 1
ATOM 655 C C B PHE A 1 79 ? 20.930 13.276 -12.449 0.27 6.60 79 PHE A C 1
ATOM 656 O O A PHE A 1 79 ? 22.257 13.288 -12.260 0.73 8.71 79 PHE A O 1
ATOM 657 O O B PHE A 1 79 ? 21.997 13.412 -11.842 0.27 9.36 79 PHE A O 1
ATOM 672 N N A LYS A 1 8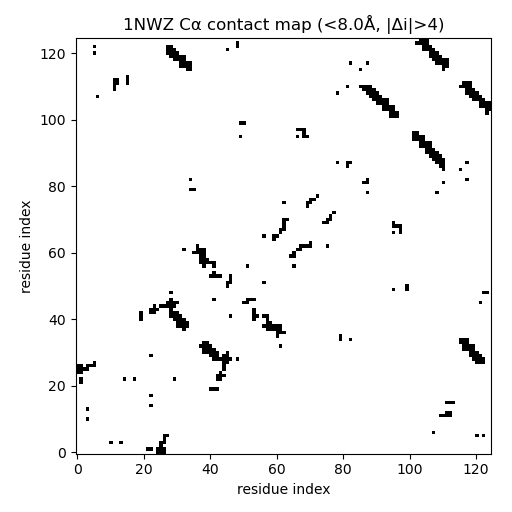0 ? 20.721 13.845 -13.799 0.73 7.86 80 LYS A N 1
ATOM 673 N N B LYS A 1 80 ? 20.547 14.062 -13.433 0.27 6.16 80 LYS A N 1
ATOM 674 C CA A LYS A 1 80 ? 21.372 14.925 -14.397 0.73 10.18 80 LYS A CA 1
ATOM 675 C CA B LYS A 1 80 ? 21.085 15.133 -14.045 0.27 12.02 80 LYS A CA 1
ATOM 676 C C A LYS A 1 80 ? 21.750 16.092 -13.211 0.73 7.45 80 LYS A C 1
ATOM 677 C C B LYS A 1 80 ? 21.893 16.017 -12.605 0.27 12.30 80 LYS A C 1
ATOM 678 O O A LYS A 1 80 ? 22.827 16.656 -13.195 0.73 7.85 80 LYS A O 1
ATOM 679 O O B LYS A 1 80 ? 23.042 16.226 -12.278 0.27 13.45 80 LYS A O 1
ATOM 690 N N A GLU A 1 81 ? 20.770 16.279 -12.374 0.73 8.26 81 GLU A N 1
ATOM 691 N N B GLU A 1 81 ? 20.807 16.398 -11.966 0.27 11.37 81 GLU A N 1
ATOM 692 C CA A GLU A 1 81 ? 21.006 17.286 -11.295 0.73 8.57 81 GLU A CA 1
ATOM 693 C CA B GLU A 1 81 ? 20.899 17.162 -10.716 0.27 11.37 81 GLU A CA 1
ATOM 694 C C A GLU A 1 81 ? 22.124 16.801 -10.381 0.73 7.88 81 GLU A C 1
ATOM 695 C C B GLU A 1 81 ? 21.942 16.558 -9.782 0.27 12.05 81 GLU A C 1
ATOM 696 O O A GLU A 1 81 ? 22.988 17.582 -9.974 0.73 8.37 81 GLU A O 1
ATOM 697 O O B GLU A 1 81 ? 22.979 17.172 -9.521 0.27 15.99 81 GLU A O 1
ATOM 708 N N A GLY A 1 82 ? 22.100 15.510 -10.063 0.73 7.53 82 GLY A N 1
ATOM 709 N N B GLY A 1 82 ? 21.667 15.360 -9.279 0.27 11.37 82 GLY A N 1
ATOM 710 C CA A GLY A 1 82 ? 23.106 14.902 -9.196 0.73 9.27 82 GLY A CA 1
ATOM 711 C CA B GLY A 1 82 ? 22.588 14.684 -8.375 0.27 12.18 82 GLY A CA 1
ATOM 712 C C A GLY A 1 82 ? 24.480 14.961 -9.844 0.73 8.13 82 GLY A C 1
ATOM 713 C C B GLY A 1 82 ? 24.006 14.674 -8.921 0.27 12.12 82 GLY A C 1
ATOM 714 O O A GLY A 1 82 ? 25.478 15.262 -9.198 0.73 8.78 82 GLY A O 1
ATOM 715 O O B GLY A 1 82 ? 24.967 14.830 -8.168 0.27 16.21 82 GLY A O 1
ATOM 716 N N A VAL A 1 83 ? 24.523 14.668 -11.145 0.73 7.51 83 VAL A N 1
ATOM 717 N N B VAL A 1 83 ? 24.130 14.492 -10.229 0.27 10.74 83 VAL A N 1
ATOM 718 C CA A VAL A 1 83 ? 25.793 14.697 -11.863 0.73 7.72 83 VAL A CA 1
ATOM 719 C CA B VAL A 1 83 ? 25.421 14.459 -10.895 0.27 11.19 83 VAL A CA 1
ATOM 720 C C A VAL A 1 83 ? 26.357 16.115 -11.843 0.73 8.06 83 VAL A C 1
ATOM 721 C C B VAL A 1 83 ? 26.092 15.829 -10.883 0.27 12.98 83 VAL A C 1
ATOM 722 O O A VAL A 1 83 ? 27.523 16.346 -11.565 0.73 9.59 83 VAL A O 1
ATOM 723 O O B VAL A 1 83 ? 27.213 15.980 -10.400 0.27 16.03 83 VAL A O 1
ATOM 730 N N A ALA A 1 84 ? 25.480 17.077 -12.151 0.73 7.71 84 ALA A N 1
ATOM 731 N N B ALA A 1 84 ? 25.397 16.826 -11.420 0.27 13.12 84 ALA A N 1
ATOM 732 C CA A ALA A 1 84 ? 25.891 18.478 -12.169 0.73 8.85 84 ALA A CA 1
ATOM 733 C CA B ALA A 1 84 ? 25.921 18.187 -11.473 0.27 13.02 84 ALA A CA 1
ATOM 734 C C A ALA A 1 84 ? 26.419 18.919 -10.815 0.73 8.54 84 ALA A C 1
ATOM 735 C C B ALA A 1 84 ? 26.268 18.712 -10.089 0.27 14.29 84 ALA A C 1
ATOM 736 O O A ALA A 1 84 ? 27.422 19.638 -10.733 0.73 9.51 84 ALA A O 1
ATOM 737 O O B ALA A 1 84 ? 27.217 19.484 -9.926 0.27 12.04 84 ALA A O 1
ATOM 740 N N A SER A 1 85 ? 25.760 18.502 -9.740 0.73 8.24 85 SER A N 1
ATOM 741 N N B SER A 1 85 ? 25.505 18.299 -9.081 0.27 11.71 85 SER A N 1
ATOM 742 C CA A SER A 1 85 ? 26.174 18.862 -8.399 0.73 8.87 85 SER A CA 1
ATOM 743 C CA B SER A 1 85 ? 25.754 18.744 -7.713 0.27 13.71 85 SER A CA 1
ATOM 744 C C A SER A 1 85 ? 27.363 18.047 -7.901 0.73 9.51 85 SER A C 1
ATOM 745 C C B SER A 1 85 ? 26.908 17.980 -7.078 0.27 14.69 85 SER A C 1
ATOM 746 O O A SER A 1 85 ? 28.097 18.499 -7.019 0.73 12.28 85 SER A O 1
ATOM 747 O O B SER A 1 85 ? 27.461 18.403 -6.062 0.27 16.81 85 SER A O 1
ATOM 752 N N A GLY A 1 86 ? 27.541 16.863 -8.463 0.73 9.19 86 GLY A N 1
ATOM 753 N N B GLY A 1 86 ? 27.274 16.850 -7.678 0.27 14.71 86 GLY A N 1
ATOM 754 C CA A GLY A 1 86 ? 28.644 15.985 -8.072 0.73 9.53 86 GLY A CA 1
ATOM 755 C CA B GLY A 1 86 ? 28.370 16.041 -7.151 0.27 14.01 86 GLY A CA 1
ATOM 756 C C A GLY A 1 86 ? 28.263 15.255 -6.775 0.73 9.30 86 GLY A C 1
ATOM 757 C C B GLY A 1 86 ? 27.913 15.241 -5.932 0.27 15.04 86 GLY A C 1
ATOM 758 O O A GLY A 1 86 ? 29.134 14.842 -6.021 0.73 10.71 86 GLY A O 1
ATOM 759 O O B GLY A 1 86 ? 28.704 14.523 -5.327 0.27 17.23 86 GLY A O 1
ATOM 760 N N A ASN A 1 87 ? 26.966 15.115 -6.545 0.73 9.27 87 ASN A N 1
ATOM 761 N N B ASN A 1 87 ? 26.639 15.383 -5.597 0.27 16.44 87 ASN A N 1
ATOM 762 C CA A ASN A 1 87 ? 26.419 14.455 -5.374 0.73 11.05 87 ASN A CA 1
ATOM 763 C CA B ASN A 1 87 ? 26.027 14.703 -4.469 0.27 16.84 87 ASN A CA 1
ATOM 764 C C A ASN A 1 87 ? 25.039 13.875 -5.712 0.73 8.56 87 ASN A C 1
ATOM 765 C C B ASN A 1 87 ? 24.699 14.065 -4.882 0.27 14.03 87 ASN A C 1
ATOM 766 O O A ASN A 1 87 ? 24.217 14.591 -6.292 0.73 9.68 87 ASN A O 1
ATOM 767 O O B ASN A 1 87 ? 23.670 14.737 -4.925 0.27 22.75 87 ASN A O 1
ATOM 776 N N A LEU A 1 88 ? 24.794 12.625 -5.363 0.73 8.22 88 LEU A N 1
ATOM 777 N N B LEU A 1 88 ? 24.740 12.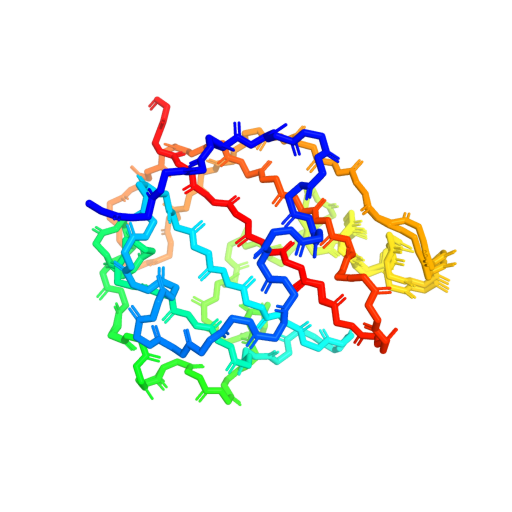774 -5.181 0.27 12.04 88 LEU A N 1
ATOM 778 C CA A LEU A 1 88 ? 23.504 12.009 -5.652 0.73 7.59 88 LEU A CA 1
ATOM 779 C CA B LEU A 1 88 ? 23.545 12.044 -5.590 0.27 8.24 88 LEU A CA 1
ATOM 780 C C A LEU A 1 88 ? 23.207 10.844 -4.726 0.73 7.71 88 LEU A C 1
ATOM 781 C C B LEU A 1 88 ? 23.247 10.883 -4.656 0.27 6.25 88 LEU A C 1
ATOM 782 O O A LEU A 1 88 ? 24.042 9.947 -4.575 0.73 6.85 88 LEU A O 1
ATOM 783 O O B LEU A 1 88 ? 24.101 10.024 -4.429 0.27 8.59 88 LEU A O 1
ATOM 792 N N . ASN A 1 89 ? 22.034 10.852 -4.113 1.00 7.54 89 ASN A N 1
ATOM 793 C CA . ASN A 1 89 ? 21.650 9.767 -3.195 1.00 7.26 89 ASN A CA 1
ATOM 794 C C . ASN A 1 89 ? 20.127 9.888 -3.104 1.00 7.43 89 ASN A C 1
ATOM 795 O O . ASN A 1 89 ? 19.636 10.698 -2.331 1.00 8.87 89 ASN A O 1
ATOM 800 N N . THR A 1 90 ? 19.406 9.130 -3.918 1.00 7.60 90 THR A N 1
ATOM 801 C CA . THR A 1 90 ? 17.972 9.238 -3.920 1.00 8.97 90 THR A CA 1
ATOM 802 C C . THR A 1 90 ? 17.345 7.869 -4.169 1.00 8.25 90 THR A C 1
ATOM 803 O O . THR A 1 90 ? 17.877 7.087 -4.932 1.00 8.75 90 THR A O 1
ATOM 807 N N . MET A 1 91 ? 16.210 7.666 -3.566 1.00 8.05 91 MET A N 1
ATOM 808 C CA . MET A 1 91 ? 15.494 6.428 -3.709 1.00 7.38 91 MET A CA 1
ATOM 809 C C . MET A 1 91 ? 14.050 6.750 -4.025 1.00 7.18 91 MET A C 1
ATOM 810 O O . MET A 1 91 ? 13.458 7.573 -3.322 1.00 10.88 91 MET A O 1
ATOM 819 N N . PHE A 1 92 ? 13.490 6.132 -5.028 1.00 5.54 92 PHE A N 1
ATOM 820 C CA . PHE A 1 92 ? 12.144 6.431 -5.472 1.00 5.36 92 PHE A CA 1
ATOM 821 C C . PHE A 1 92 ? 11.614 5.230 -6.233 1.00 4.92 92 PHE A C 1
ATOM 822 O O . PHE A 1 92 ? 12.387 4.531 -6.881 1.00 5.54 92 PHE A O 1
ATOM 830 N N . GLU A 1 93 ? 10.308 5.046 -6.232 1.00 4.90 93 GLU A N 1
ATOM 831 C CA . GLU A 1 93 ? 9.697 4.042 -7.082 1.00 4.82 93 GLU A CA 1
ATOM 832 C C . GLU A 1 93 ? 9.434 4.610 -8.462 1.00 4.95 93 GLU A C 1
ATOM 833 O O . GLU A 1 93 ? 9.309 5.811 -8.665 1.00 5.93 93 GLU A O 1
ATOM 839 N N . TYR A 1 94 ? 9.360 3.694 -9.428 1.00 4.71 94 TYR A N 1
ATOM 840 C CA . TYR A 1 94 ? 9.203 4.072 -10.819 1.00 4.64 94 TYR A CA 1
ATOM 841 C C . TYR A 1 94 ? 8.636 2.886 -11.565 1.00 4.58 94 TYR A C 1
ATOM 842 O O . TYR A 1 94 ? 8.780 1.751 -11.111 1.00 6.26 94 TYR A O 1
ATOM 851 N N . THR A 1 95 ? 8.062 3.137 -12.732 1.00 4.56 95 THR A N 1
ATOM 852 C CA . THR A 1 95 ? 7.558 2.058 -13.565 1.00 4.63 95 THR A CA 1
ATOM 853 C C . THR A 1 95 ? 8.321 2.032 -14.886 1.00 4.47 95 THR A C 1
ATOM 854 O O . THR A 1 95 ? 8.383 3.014 -15.596 1.00 5.40 95 THR A O 1
ATOM 858 N N . PHE A 1 96 ? 8.898 0.875 -15.176 1.00 4.44 96 PHE A N 1
ATOM 859 C CA . PHE A 1 96 ? 9.596 0.655 -16.430 1.00 4.50 96 PHE A CA 1
ATOM 860 C C . PHE A 1 96 ? 8.635 0.029 -17.414 1.00 4.75 96 PHE A C 1
ATOM 861 O O . PHE A 1 96 ? 8.056 -1.010 -17.150 1.00 5.65 96 PHE A O 1
ATOM 869 N N . ASP A 1 97 ? 8.466 0.681 -18.590 1.00 4.79 97 ASP A N 1
ATOM 870 C CA . ASP A 1 97 ? 7.400 0.275 -19.484 1.00 5.18 97 ASP A CA 1
ATOM 871 C C . ASP A 1 97 ? 7.758 0.367 -20.951 1.00 5.51 97 ASP A C 1
ATOM 872 O O . ASP A 1 97 ? 6.860 0.280 -21.781 1.00 7.68 97 ASP A O 1
ATOM 877 N N . TYR A 1 98 ? 9.022 0.493 -21.311 1.00 5.41 98 TYR A N 1
ATOM 878 C CA . TYR A 1 98 ? 9.392 0.605 -22.712 1.00 5.21 98 TYR A CA 1
ATOM 879 C C . TYR A 1 98 ? 9.632 -0.786 -23.295 1.00 5.29 98 TYR A C 1
ATOM 880 O O . TYR A 1 98 ? 10.530 -1.491 -22.910 1.00 6.17 98 TYR A O 1
ATOM 897 N N . GLN A 1 99 ? 8.752 -1.147 -24.247 1.00 5.72 99 GLN A N 1
ATOM 898 C CA . GLN A 1 99 ? 8.832 -2.407 -24.953 1.00 6.50 99 GLN A CA 1
ATOM 899 C C . GLN A 1 99 ? 8.940 -3.583 -23.979 1.00 5.78 99 GLN A C 1
ATOM 900 O O . GLN A 1 99 ? 9.702 -4.538 -24.176 1.00 6.48 99 GLN A O 1
ATOM 906 N N . MET A 1 100 ? 8.122 -3.530 -22.967 1.00 5.96 100 MET A N 1
ATOM 907 C CA . MET A 1 100 ? 8.103 -4.499 -21.901 1.00 5.95 100 MET A CA 1
ATOM 908 C C . MET A 1 100 ? 6.777 -4.366 -21.161 1.00 6.13 100 MET A C 1
ATOM 909 O O . MET A 1 100 ? 6.162 -3.331 -21.170 1.00 7.22 100 MET A O 1
ATOM 914 N N . THR A 1 101 ? 6.406 -5.425 -20.476 1.00 6.18 101 THR A N 1
ATOM 915 C CA . THR A 1 101 ? 5.275 -5.338 -19.558 1.00 6.44 101 THR A CA 1
ATOM 916 C C . THR A 1 101 ? 5.621 -4.310 -18.473 1.00 5.81 101 THR A C 1
ATOM 917 O O . THR A 1 101 ? 6.717 -4.407 -17.877 1.00 6.21 101 THR A O 1
ATOM 921 N N . PRO A 1 102 ? 4.769 -3.390 -18.181 1.00 5.88 102 PRO A N 1
ATOM 922 C CA . PRO A 1 102 ? 5.083 -2.397 -17.157 1.00 5.62 102 PRO A CA 1
ATOM 923 C C . PRO A 1 102 ? 5.448 -3.084 -15.856 1.00 5.76 102 PRO A C 1
ATOM 924 O O . PRO A 1 102 ? 4.717 -3.935 -15.371 1.00 6.78 102 PRO A O 1
ATOM 928 N N . THR A 1 103 ? 6.557 -2.650 -15.274 1.00 5.29 103 THR A N 1
ATOM 929 C CA . THR A 1 103 ? 7.090 -3.266 -14.074 1.00 6.72 103 THR A CA 1
ATOM 930 C C . THR A 1 103 ? 7.475 -2.191 -13.093 1.00 5.45 103 THR A C 1
ATOM 931 O O . THR A 1 103 ? 8.286 -1.324 -13.401 1.00 5.65 103 THR A O 1
ATOM 935 N N . LYS A 1 104 ? 6.868 -2.243 -11.923 1.00 6.12 104 LYS A N 1
ATOM 936 C CA . LYS A 1 104 ? 7.145 -1.248 -10.883 1.00 6.05 104 LYS A CA 1
ATOM 937 C C . LYS A 1 104 ? 8.365 -1.689 -10.083 1.00 5.03 104 LYS A C 1
ATOM 938 O O . LYS A 1 104 ? 8.489 -2.859 -9.695 1.00 6.17 104 LYS A O 1
ATOM 944 N N . VAL A 1 105 ? 9.236 -0.729 -9.856 1.00 4.65 105 VAL A N 1
ATOM 945 C CA . VAL A 1 105 ? 10.489 -0.995 -9.179 1.00 4.39 105 VAL A CA 1
ATOM 946 C C . VAL A 1 105 ? 10.746 0.090 -8.165 1.00 4.28 105 VAL A C 1
ATOM 947 O O . VAL A 1 105 ? 10.152 1.166 -8.187 1.00 5.28 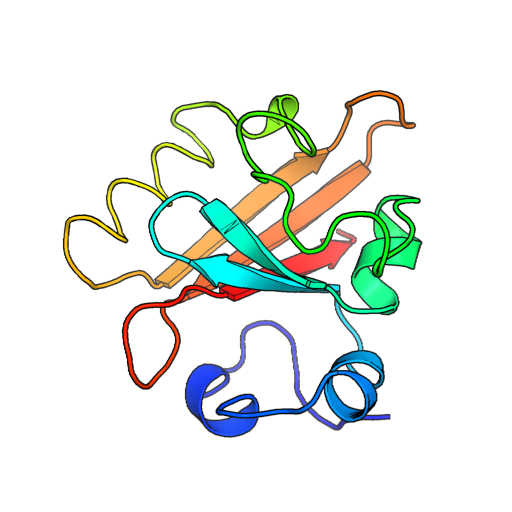105 VAL A O 1
ATOM 951 N N . LYS A 1 106 ? 11.688 -0.204 -7.277 1.00 4.43 106 LYS A N 1
ATOM 952 C CA . LYS A 1 106 ? 12.318 0.796 -6.444 1.00 4.52 106 LYS A CA 1
ATOM 953 C C . LYS A 1 106 ? 13.706 1.031 -7.004 1.00 4.40 106 LYS A C 1
ATOM 954 O O . LYS A 1 106 ? 14.443 0.087 -7.265 1.00 5.27 106 LYS A O 1
ATOM 960 N N . VAL A 1 107 ? 14.029 2.304 -7.173 1.00 4.64 107 VAL A N 1
ATOM 961 C CA . VAL A 1 107 ? 15.286 2.751 -7.722 1.00 4.63 107 VAL A CA 1
ATOM 962 C C . VAL A 1 107 ? 16.071 3.466 -6.638 1.00 4.93 107 VAL A C 1
ATOM 963 O O . VAL A 1 107 ? 15.517 4.285 -5.921 1.00 6.34 107 VAL A O 1
ATOM 967 N N . HIS A 1 108 ? 17.354 3.171 -6.572 1.00 5.12 108 HIS A N 1
ATOM 968 C CA . HIS A 1 108 ? 18.278 3.903 -5.705 1.00 5.34 108 HIS A CA 1
ATOM 969 C C . HIS A 1 108 ? 19.403 4.377 -6.590 1.00 4.95 108 HIS A C 1
ATOM 970 O O . HIS A 1 108 ? 20.141 3.573 -7.132 1.00 5.72 108 HIS A O 1
ATOM 977 N N . MET A 1 109 ? 19.518 5.692 -6.766 1.00 5.29 109 MET A N 1
ATOM 978 C CA . MET A 1 109 ? 20.641 6.255 -7.496 1.00 5.50 109 MET A CA 1
ATOM 979 C C . MET A 1 109 ? 21.613 6.831 -6.488 1.00 5.82 109 MET A C 1
ATOM 980 O O . MET A 1 109 ? 21.210 7.567 -5.598 1.00 7.57 109 MET A O 1
ATOM 985 N N . LYS A 1 110 ? 22.876 6.525 -6.684 1.00 5.78 110 LYS A N 1
ATOM 986 C CA . LYS A 1 110 ? 23.885 7.0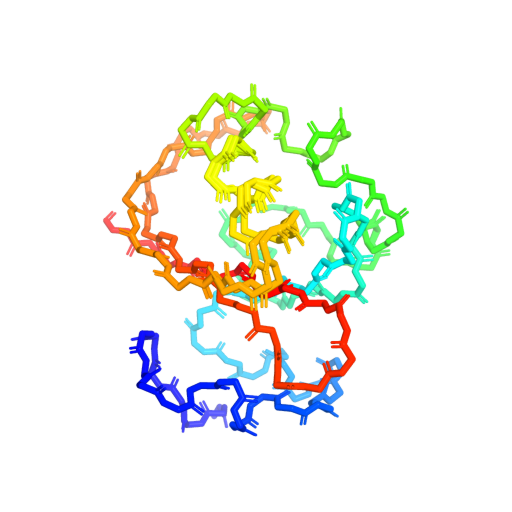08 -5.757 1.00 6.75 110 LYS A CA 1
ATOM 987 C C . LYS A 1 110 ? 25.178 7.207 -6.488 1.00 6.47 110 LYS A C 1
ATOM 988 O O . LYS A 1 110 ? 25.628 6.324 -7.222 1.00 7.08 110 LYS A O 1
ATOM 994 N N . LYS A 1 111 ? 25.831 8.340 -6.251 1.00 7.01 111 LYS A N 1
ATOM 995 C CA . LYS A 1 111 ? 27.127 8.575 -6.858 1.00 6.99 111 LYS A CA 1
ATOM 996 C C . LYS A 1 111 ? 28.107 7.519 -6.353 1.00 7.01 111 LYS A C 1
ATOM 997 O O . LYS A 1 111 ? 28.157 7.180 -5.195 1.00 8.20 111 LYS A O 1
ATOM 1003 N N . ALA A 1 112 ? 28.922 7.034 -7.289 1.00 7.17 112 ALA A N 1
ATOM 1004 C CA . ALA A 1 112 ? 29.967 6.088 -6.956 1.00 8.06 112 ALA A CA 1
ATOM 1005 C C . ALA A 1 112 ? 31.038 6.806 -6.106 1.00 9.53 112 ALA A C 1
ATOM 1006 O O . ALA A 1 112 ? 31.185 8.017 -6.082 1.00 10.70 112 ALA A O 1
ATOM 1008 N N . LEU A 1 113 ? 31.818 6.012 -5.400 1.00 11.54 113 LEU A N 1
ATOM 1009 C CA . LEU A 1 113 ? 32.750 6.554 -4.445 1.00 12.81 113 LEU A CA 1
ATOM 1010 C C . LEU A 1 113 ? 33.786 7.453 -5.049 1.00 14.15 113 LEU A C 1
ATOM 1011 O O . LEU A 1 113 ? 34.102 8.566 -4.664 1.00 19.59 113 LEU A O 1
ATOM 1016 N N . SER A 1 114 ? 34.441 6.889 -6.041 1.00 16.66 114 SER A N 1
ATOM 1017 C CA . SER A 1 114 ? 35.583 7.541 -6.648 1.00 17.46 114 SER A CA 1
ATOM 1018 C C . SER A 1 114 ? 35.227 7.956 -8.044 1.00 12.12 114 SER A C 1
ATOM 1019 O O . SER A 1 114 ? 34.219 7.587 -8.567 1.00 14.33 114 SER A O 1
ATOM 1024 N N . GLY A 1 115 ? 36.021 8.810 -8.648 1.00 13.17 115 GLY A N 1
ATOM 1025 C CA . GLY A 1 115 ? 35.783 9.231 -9.991 1.00 12.37 115 GLY A CA 1
ATOM 1026 C C . GLY A 1 115 ? 34.541 10.086 -10.039 1.00 11.08 115 GLY A C 1
ATOM 1027 O O . GLY A 1 115 ? 34.144 10.826 -9.127 1.00 11.68 115 GLY A O 1
ATOM 1028 N N . ASP A 1 116 ? 33.838 9.921 -11.185 1.00 10.69 116 ASP A N 1
ATOM 1029 C CA . ASP A 1 116 ? 32.623 10.548 -11.480 1.00 11.84 116 ASP A CA 1
ATOM 1030 C C . ASP A 1 116 ? 31.666 9.638 -12.259 1.00 11.77 116 ASP A C 1
ATOM 1031 O O . ASP A 1 116 ? 31.471 9.628 -13.428 1.00 20.83 116 ASP A O 1
ATOM 1036 N N . SER A 1 117 ? 31.122 8.664 -11.615 1.00 11.18 117 SER A N 1
ATOM 1037 C CA . SER A 1 117 ? 30.186 7.705 -12.112 1.00 9.73 117 SER A CA 1
ATOM 1038 C C . SER A 1 117 ? 29.136 7.493 -11.022 1.00 7.85 117 SER A C 1
ATOM 1039 O O . SER A 1 117 ? 29.223 7.996 -9.918 1.00 7.87 117 SER A O 1
ATOM 1044 N N A TYR A 1 118 ? 28.041 6.862 -11.546 0.65 7.14 118 TYR A N 1
ATOM 1045 N N B TYR A 1 118 ? 28.005 6.948 -11.465 0.35 7.43 118 TYR A N 1
ATOM 1046 C CA A TYR A 1 118 ? 26.798 6.929 -10.820 0.65 6.85 118 TYR A CA 1
ATOM 1047 C CA B TYR A 1 118 ? 26.754 6.991 -10.724 0.35 6.52 118 TYR A CA 1
ATOM 1048 C C A TYR A 1 118 ? 26.057 5.612 -10.895 0.65 6.15 118 TYR A C 1
ATOM 1049 C C B TYR A 1 118 ? 26.215 5.574 -10.846 0.35 6.75 118 TYR A C 1
ATOM 1050 O O A TYR A 1 118 ? 25.816 5.101 -11.973 0.65 7.45 118 TYR A O 1
ATOM 1051 O O B TYR A 1 118 ? 26.291 4.904 -11.869 0.35 10.71 118 TYR A O 1
ATOM 1068 N N . TRP A 1 119 ? 25.689 5.089 -9.745 1.00 5.87 119 TRP A N 1
ATOM 1069 C CA . TRP A 1 119 ? 24.974 3.829 -9.698 1.00 5.82 119 TRP A CA 1
ATOM 1070 C C . TRP A 1 119 ? 23.468 4.070 -9.800 1.00 5.36 119 TRP A C 1
ATOM 1071 O O . TRP A 1 119 ? 22.933 4.995 -9.188 1.00 6.12 119 TRP A O 1
ATOM 1082 N N . VAL A 1 120 ? 22.823 3.144 -10.507 1.00 5.33 120 VAL A N 1
ATOM 1083 C CA . VAL A 1 120 ? 21.379 3.012 -10.505 1.00 4.91 120 VAL A CA 1
ATOM 1084 C C . VAL A 1 120 ? 21.102 1.590 -10.057 1.00 4.72 120 VAL A C 1
ATOM 1085 O O . VAL A 1 120 ? 21.428 0.644 -10.780 1.00 5.61 120 VAL A O 1
ATOM 1089 N N . PHE A 1 121 ? 20.519 1.439 -8.886 1.00 4.70 121 PHE A N 1
ATOM 1090 C CA . PHE A 1 121 ? 20.164 0.170 -8.331 1.00 4.71 121 PHE A CA 1
ATOM 1091 C C . PHE A 1 121 ? 18.656 0.003 -8.424 1.00 4.51 121 PHE A C 1
ATOM 1092 O O . PHE A 1 121 ? 17.909 0.987 -8.243 1.00 5.13 121 PHE A O 1
ATOM 1100 N N . VAL A 1 122 ? 18.207 -1.218 -8.679 1.00 4.55 122 VAL A N 1
ATOM 1101 C CA . VAL A 1 122 ? 16.799 -1.463 -8.958 1.00 4.39 122 VAL A CA 1
ATOM 1102 C C . VAL A 1 122 ? 16.389 -2.756 -8.300 1.00 4.46 122 VAL A C 1
ATOM 1103 O O . VAL A 1 122 ? 17.075 -3.776 -8.408 1.00 5.34 122 VAL A O 1
ATOM 1107 N N . LYS A 1 123 ? 15.217 -2.748 -7.668 1.00 4.44 123 LYS A N 1
ATOM 1108 C CA . LYS A 1 123 ? 14.616 -4.007 -7.247 1.00 4.70 123 LYS A CA 1
ATOM 1109 C C . LYS A 1 123 ? 13.118 -3.920 -7.512 1.00 4.59 123 LYS A C 1
ATOM 1110 O O . LYS A 1 123 ? 12.528 -2.860 -7.633 1.00 4.99 123 LYS A O 1
ATOM 1116 N N . ARG A 1 124 ? 12.493 -5.090 -7.558 1.00 5.44 124 ARG A N 1
ATOM 1117 C CA . ARG A 1 124 ? 11.053 -5.125 -7.723 1.00 5.60 124 ARG A CA 1
ATOM 1118 C C . ARG A 1 124 ? 10.343 -4.680 -6.452 1.00 5.44 124 ARG A C 1
ATOM 1119 O O . ARG A 1 124 ? 10.832 -4.875 -5.360 1.00 6.41 124 ARG A O 1
ATOM 1127 N N . VAL A 1 125 ? 9.149 -4.090 -6.657 1.00 5.56 125 VAL A N 1
ATOM 1128 C CA . VAL A 1 125 ? 8.254 -3.750 -5.567 1.00 6.19 125 VAL A CA 1
ATOM 1129 C C . VAL A 1 125 ? 6.843 -4.259 -5.838 1.00 7.70 125 VAL A C 1
ATOM 1130 O O . VAL A 1 125 ? 6.527 -4.571 -6.990 1.00 10.35 125 VAL A O 1
#

Foldseek 3Di:
DQPDDPPDPPVLVVCPVPDQVRQQPDPWWKWKAFLQQATQHTYPRNCVQQVDDTVVRHRPRCCPPPQVVQVDCVHVVLSNVCQVVVHHWDKDWDWGDDVDNTFIWIWTKGAHDDDRMIMIIIDGD

Nearest PDB structures (foldseek):
  1f9i-assembly1_A  TM=1.000E+00  e=7.217E-24  Halorhodospira halophila
  8e1k-assembly1_A  TM=1.001E+00  e=1.099E-23  Halorhodospira halophila
  8e1l-assembly1_A  TM=1.002E+00  e=1.887E-23  Halorhodospira halophila
  8e09-assembly1_A  TM=9.977E-01  e=1.777E-23  Halorhodospira halophila
  7spv-assembly1_A  TM=9.904E-01  e=9.746E-24  Halorhodospira halophila

Organism: Halorhodospira halophila (NCBI:txid1053)

Solvent-accessible surface area: 6339 Å² total; per-residue (Å²): 165,51,175,21,70,35,28,30,140,82,0,28,85,65,0,38,187,21,82,71,51,79,1,66,22,8,64,6,0,0,0,34,0,40,21,104,0,46,1,77,32,11,0,42,19,1,9,112,16,15,66,50,73,35,177,128,11,56,59,99,23,6,3,163,57,13,11,46,34,0,82,27,102,98,0,79,14,73,1,107,109,4,32,89,75,29,106,23,90,34,86,26,85,36,55,12,71,93,160,41,113,90,33,108,0,57,0,8,0,18,42,12,97,72,64,81,12,0,7,0,0,0,74,143,99

Radius of gyration: 12.96 Å; Cα contacts (8 Å, |Δi|>4): 271; chains: 1; bounding box: 31×33×30 Å